Protein AF-A0A7V1ULX9-F1 (afdb_monomer_lite)

pLDDT: mean 83.46, std 19.07, range [33.59, 98.25]

Foldseek 3Di:
DDDDDDDDDDDDPPDPDDDDPPPVPPDPDDPVVVLQVVLQVQLVPWDWFKDKDWDQDPPRQIWIKIKTKDSWAPWDWDKDADPDPQQRIKIKIKTKIAIWIFDTHNDSVVRVPGPDTHRPPPCVRIWMKMWIWRQGPVGTATDFIWIWADDPVPDHIDTDTDDADPRGSSSCVRDPPD

Radius of gyration: 29.94 Å; chains: 1; bounding box: 102×71×67 Å

Structure (mmCIF, N/CA/C/O backbone):
data_AF-A0A7V1ULX9-F1
#
_entry.id   AF-A0A7V1ULX9-F1
#
loop_
_atom_site.group_PDB
_atom_site.id
_atom_site.type_symbol
_atom_site.label_atom_id
_atom_site.label_alt_id
_atom_site.label_comp_id
_atom_site.label_asym_id
_atom_site.label_entity_id
_atom_site.label_seq_id
_atom_site.pdbx_PDB_ins_code
_atom_site.Cartn_x
_atom_site.Cartn_y
_atom_site.Cartn_z
_atom_site.occupancy
_atom_site.B_iso_or_equiv
_atom_site.auth_seq_id
_atom_site.auth_comp_id
_atom_site.auth_asym_id
_atom_site.auth_atom_id
_atom_site.pdbx_PDB_model_num
ATOM 1 N N . MET A 1 1 ? 82.097 -47.540 -31.452 1.00 38.41 1 MET A N 1
ATOM 2 C CA . MET A 1 1 ? 82.336 -47.069 -30.065 1.00 38.41 1 MET A CA 1
ATOM 3 C C . MET A 1 1 ? 81.459 -45.838 -29.847 1.00 38.41 1 MET A C 1
ATOM 5 O O . MET A 1 1 ? 81.531 -44.950 -30.678 1.00 38.41 1 MET A O 1
ATOM 9 N N . ARG A 1 2 ? 80.376 -45.940 -29.050 1.00 37.28 2 ARG A N 1
ATOM 10 C CA . ARG A 1 2 ? 80.201 -45.330 -27.698 1.00 37.28 2 ARG A CA 1
ATOM 11 C C . ARG A 1 2 ? 80.551 -43.825 -27.683 1.00 37.28 2 ARG A C 1
ATOM 13 O O . ARG A 1 2 ? 81.670 -43.506 -28.035 1.00 37.28 2 ARG A O 1
ATOM 20 N N . THR A 1 3 ? 79.717 -42.864 -27.268 1.00 37.75 3 THR A N 1
ATOM 21 C CA . THR A 1 3 ? 78.490 -42.851 -26.438 1.00 37.75 3 THR A CA 1
ATOM 22 C C . THR A 1 3 ? 77.948 -41.407 -26.341 1.00 37.75 3 THR A C 1
ATOM 24 O O . THR A 1 3 ? 78.785 -40.528 -26.208 1.00 37.75 3 THR A O 1
ATOM 27 N N . ARG A 1 4 ? 76.602 -41.247 -26.265 1.00 42.34 4 ARG A N 1
ATOM 28 C CA . ARG A 1 4 ? 75.769 -40.353 -25.385 1.00 42.34 4 ARG A CA 1
ATOM 29 C C . ARG A 1 4 ? 76.044 -38.824 -25.413 1.00 42.34 4 ARG A C 1
ATOM 31 O O . ARG A 1 4 ? 77.175 -38.419 -25.565 1.00 42.34 4 ARG A O 1
ATOM 38 N N . SER A 1 5 ? 75.121 -37.872 -25.243 1.00 41.78 5 SER A N 1
ATOM 39 C CA . SER A 1 5 ? 73.803 -37.737 -24.587 1.00 41.78 5 SER A CA 1
ATOM 40 C C . SER A 1 5 ? 73.147 -36.449 -25.151 1.00 41.78 5 SER A C 1
ATOM 42 O O . SER A 1 5 ? 73.861 -35.496 -25.430 1.00 41.78 5 SER A O 1
ATOM 44 N N . ALA A 1 6 ? 71.864 -36.449 -25.528 1.00 44.12 6 ALA A N 1
ATOM 45 C CA . ALA A 1 6 ? 70.700 -35.961 -24.759 1.00 44.12 6 ALA A CA 1
ATOM 46 C C . ALA A 1 6 ? 70.644 -34.439 -24.483 1.00 44.12 6 ALA A C 1
ATOM 48 O O . ALA A 1 6 ? 71.411 -33.952 -23.663 1.00 44.12 6 ALA A O 1
ATOM 49 N N . ALA A 1 7 ? 69.669 -33.747 -25.096 1.00 43.97 7 ALA A N 1
ATOM 50 C CA . ALA A 1 7 ? 68.866 -32.664 -24.494 1.00 43.97 7 ALA A CA 1
ATOM 51 C C . ALA A 1 7 ? 67.818 -32.142 -25.521 1.00 43.97 7 ALA A C 1
ATOM 53 O O . ALA A 1 7 ? 68.197 -31.586 -26.540 1.00 43.97 7 ALA A O 1
ATOM 54 N N . THR A 1 8 ? 66.543 -32.547 -25.473 1.00 41.31 8 THR A N 1
ATOM 55 C CA . THR A 1 8 ? 65.382 -31.942 -24.768 1.00 41.31 8 THR A CA 1
ATOM 56 C C . THR A 1 8 ? 64.651 -30.766 -25.466 1.00 41.31 8 THR A C 1
ATOM 58 O O . THR A 1 8 ? 65.215 -29.695 -25.622 1.00 41.31 8 THR A O 1
ATOM 61 N N . TRP A 1 9 ? 63.350 -31.001 -25.735 1.00 39.91 9 TRP A N 1
ATOM 62 C CA . TRP A 1 9 ? 62.178 -30.097 -25.866 1.00 39.91 9 TRP A CA 1
ATOM 63 C C . TRP A 1 9 ? 62.134 -28.994 -26.942 1.00 39.91 9 TRP A C 1
ATOM 65 O O . TRP A 1 9 ? 62.823 -27.992 -26.837 1.00 39.91 9 TRP A O 1
ATOM 75 N N . LEU A 1 10 ? 61.164 -29.086 -27.866 1.00 42.56 10 LEU A N 1
ATOM 76 C CA . LEU A 1 10 ? 59.905 -28.315 -27.796 1.00 42.56 10 LEU A CA 1
ATOM 77 C C . LEU A 1 10 ? 58.949 -28.731 -28.932 1.00 42.56 10 LEU A C 1
ATOM 79 O O . LEU A 1 10 ? 59.186 -28.478 -30.109 1.00 42.56 10 LEU A O 1
ATOM 83 N N . ILE A 1 11 ? 57.854 -29.385 -28.547 1.00 50.31 11 ILE A N 1
ATOM 84 C CA . ILE A 1 11 ? 56.713 -29.703 -29.406 1.00 50.31 11 ILE A CA 1
ATOM 85 C C . ILE A 1 11 ? 55.802 -28.470 -29.391 1.00 50.31 11 ILE A C 1
ATOM 87 O O . ILE A 1 11 ? 55.179 -28.178 -28.372 1.00 50.31 11 ILE A O 1
ATOM 91 N N . LEU A 1 12 ? 55.728 -27.737 -30.502 1.00 46.66 12 LEU A N 1
ATOM 92 C CA . LEU A 1 12 ? 54.728 -26.689 -30.717 1.00 46.66 12 LEU A CA 1
ATOM 93 C C . LEU A 1 12 ? 53.477 -27.338 -31.319 1.00 46.66 12 LEU A C 1
ATOM 95 O O . LEU A 1 12 ? 53.390 -27.580 -32.521 1.00 46.66 12 LEU A O 1
ATOM 99 N N . ILE A 1 13 ? 52.522 -27.657 -30.447 1.00 50.25 13 ILE A N 1
ATOM 100 C CA . ILE A 1 13 ? 51.161 -28.041 -30.824 1.00 50.25 13 ILE A CA 1
ATOM 101 C C . ILE A 1 13 ? 50.449 -26.764 -31.284 1.00 50.25 13 ILE A C 1
ATOM 103 O O . ILE A 1 13 ? 50.068 -25.929 -30.466 1.00 50.25 13 ILE A O 1
ATOM 107 N N . LEU A 1 14 ? 50.274 -26.605 -32.596 1.00 44.91 14 LEU A N 1
ATOM 108 C CA . LEU A 1 14 ? 49.328 -25.643 -33.157 1.00 44.91 14 LEU A CA 1
ATOM 109 C C . LEU A 1 14 ? 47.914 -26.168 -32.893 1.00 44.91 14 LEU A C 1
ATOM 111 O O . LEU A 1 14 ? 47.417 -27.051 -33.592 1.00 44.91 14 LEU A O 1
ATOM 115 N N . LEU A 1 15 ? 47.299 -25.638 -31.834 1.00 46.75 15 LEU A N 1
ATOM 116 C CA . LEU A 1 15 ? 45.875 -25.772 -31.552 1.00 46.75 15 LEU A CA 1
ATOM 117 C C . LEU A 1 15 ? 45.093 -25.221 -32.752 1.00 46.75 15 LEU A C 1
ATOM 119 O O . LEU A 1 15 ? 45.117 -24.022 -33.028 1.00 46.75 15 LEU A O 1
ATOM 123 N N . GLY A 1 16 ? 44.406 -26.112 -33.463 1.00 41.06 16 GLY A N 1
ATOM 124 C CA . GLY A 1 16 ? 43.393 -25.737 -34.435 1.00 41.06 16 GLY A CA 1
ATOM 125 C C . GLY A 1 16 ? 42.272 -24.962 -33.747 1.00 41.06 16 GLY A C 1
ATOM 126 O O . GLY A 1 16 ? 41.694 -25.429 -32.766 1.00 41.06 16 GLY A O 1
ATOM 127 N N . CYS A 1 17 ? 41.978 -23.773 -34.272 1.00 45.66 17 CYS A N 1
ATOM 128 C CA . CYS A 1 17 ? 40.803 -22.981 -33.936 1.00 45.66 17 CYS A CA 1
ATOM 129 C C . CYS A 1 17 ? 39.531 -23.775 -34.254 1.00 45.66 17 CYS A C 1
ATOM 131 O O . CYS A 1 17 ? 39.066 -23.796 -35.393 1.00 45.66 17 CYS A O 1
ATOM 133 N N . LEU A 1 18 ? 38.956 -24.409 -33.237 1.00 47.47 18 LEU A N 1
ATOM 134 C CA . LEU A 1 18 ? 37.595 -24.921 -33.271 1.00 47.47 18 LEU A CA 1
ATOM 135 C C . LEU A 1 18 ? 36.667 -23.907 -32.599 1.00 47.47 18 LEU A C 1
ATOM 137 O O . LEU A 1 18 ? 36.730 -23.674 -31.398 1.00 47.47 18 LEU A O 1
ATOM 141 N N . THR A 1 19 ? 35.829 -23.314 -33.449 1.00 51.69 19 THR A N 1
ATOM 142 C CA . THR A 1 19 ? 34.395 -23.066 -33.240 1.00 51.69 19 THR A CA 1
ATOM 143 C C . THR A 1 19 ? 33.958 -22.512 -31.888 1.00 51.69 19 THR A C 1
ATOM 145 O O . THR A 1 19 ? 33.849 -23.224 -30.895 1.00 51.69 19 THR A O 1
ATOM 148 N N . GLY A 1 20 ? 33.529 -21.257 -31.917 1.00 41.53 20 GLY A N 1
ATOM 149 C CA . GLY A 1 20 ? 32.748 -20.668 -30.845 1.00 41.53 20 GLY A CA 1
ATOM 150 C C . GLY A 1 20 ? 32.395 -19.232 -31.168 1.00 41.53 20 GLY A C 1
ATOM 151 O O . GLY A 1 20 ? 32.777 -18.331 -30.431 1.00 41.53 20 GLY A O 1
ATOM 152 N N . SER A 1 21 ? 31.688 -18.998 -32.278 1.00 44.53 21 SER A N 1
ATOM 153 C CA . SER A 1 21 ? 30.871 -17.793 -32.391 1.00 44.53 21 SER A CA 1
ATOM 154 C C . SER A 1 21 ? 29.869 -17.860 -31.246 1.00 44.53 21 SER A C 1
ATOM 156 O O . SER A 1 21 ? 28.829 -18.506 -31.358 1.00 44.53 21 SER A O 1
ATOM 158 N N . ALA A 1 22 ? 30.227 -17.256 -30.114 1.00 44.47 22 ALA A N 1
ATOM 159 C CA . ALA A 1 22 ? 29.297 -16.920 -29.062 1.00 44.47 22 ALA A CA 1
ATOM 160 C C . ALA A 1 22 ? 28.314 -15.925 -29.680 1.00 44.47 22 ALA A C 1
ATOM 162 O O . ALA A 1 22 ? 28.499 -14.711 -29.632 1.00 44.47 22 ALA A O 1
ATOM 163 N N . VAL A 1 23 ? 27.287 -16.462 -30.336 1.00 43.28 23 VAL A N 1
ATOM 164 C CA . VAL A 1 23 ? 26.017 -15.778 -30.495 1.00 43.28 23 VAL A CA 1
ATOM 165 C C . VAL A 1 23 ? 25.555 -15.583 -29.063 1.00 43.28 23 VAL A C 1
ATOM 167 O O . VAL A 1 23 ? 24.997 -16.491 -28.451 1.00 43.28 23 VAL A O 1
ATOM 170 N N . GLY A 1 24 ? 25.901 -14.432 -28.487 1.00 42.31 24 GLY A N 1
ATOM 171 C CA . GLY A 1 24 ? 25.238 -13.941 -27.298 1.00 42.31 24 GLY A CA 1
ATOM 172 C C . GLY A 1 24 ? 23.773 -13.840 -27.676 1.00 42.31 24 GLY A C 1
ATOM 173 O O . GLY A 1 24 ? 23.367 -12.881 -28.327 1.00 42.31 24 GLY A O 1
ATOM 174 N N . GLN A 1 25 ? 23.005 -14.885 -27.367 1.00 41.53 25 GLN A N 1
ATOM 175 C CA . GLN A 1 25 ? 21.562 -14.798 -27.305 1.00 41.53 25 GLN A CA 1
ATOM 176 C C . GLN A 1 25 ? 21.309 -13.693 -26.288 1.00 41.53 25 GLN A C 1
ATOM 178 O O . GLN A 1 25 ? 21.513 -13.905 -25.094 1.00 41.53 25 GLN A O 1
ATOM 183 N N . GLY A 1 26 ? 21.013 -12.486 -26.779 1.00 43.47 26 GLY A N 1
ATOM 184 C CA . GLY A 1 26 ? 20.625 -11.376 -25.927 1.00 43.47 26 GLY A CA 1
ATOM 185 C C . GLY A 1 26 ? 19.513 -11.891 -25.033 1.00 43.47 26 GLY A C 1
ATOM 186 O O . GLY A 1 26 ? 18.507 -12.394 -25.539 1.00 43.47 26 GLY A O 1
ATOM 187 N N . GLU A 1 27 ? 19.753 -11.881 -23.722 1.00 58.19 27 GLU A N 1
ATOM 188 C CA . GLU A 1 27 ? 18.723 -12.256 -22.763 1.00 58.19 27 GLU A CA 1
ATOM 189 C C . GLU A 1 27 ? 17.466 -11.431 -23.077 1.00 58.19 27 GLU A C 1
ATOM 191 O O . GLU A 1 27 ? 17.601 -10.260 -23.449 1.00 58.19 27 GLU A O 1
ATOM 196 N N . PRO A 1 28 ? 16.261 -12.023 -22.995 1.00 60.69 28 PRO A N 1
ATOM 197 C CA . PRO A 1 28 ? 15.036 -11.300 -23.301 1.00 60.69 28 PRO A CA 1
ATOM 198 C C . PRO A 1 28 ? 14.982 -10.018 -22.465 1.00 60.69 28 PRO A C 1
ATOM 200 O O . PRO A 1 28 ? 15.042 -10.061 -21.235 1.00 60.69 28 PRO A O 1
ATOM 203 N N . GLU A 1 29 ? 14.925 -8.879 -23.155 1.00 73.50 29 GLU A N 1
ATOM 204 C CA . GLU A 1 29 ? 14.817 -7.564 -22.535 1.00 73.50 29 GLU A CA 1
ATOM 205 C C . GLU A 1 29 ? 13.534 -7.517 -21.696 1.00 73.50 29 GLU A C 1
ATOM 207 O O . GLU A 1 29 ? 12.472 -7.977 -22.124 1.00 73.50 29 GLU A O 1
ATOM 212 N N . VAL A 1 30 ? 13.632 -7.002 -20.470 1.00 81.12 30 VAL A N 1
ATOM 213 C CA . VAL A 1 30 ? 12.478 -6.897 -19.573 1.00 81.12 30 VAL A CA 1
ATOM 214 C C . VAL A 1 30 ? 11.459 -5.940 -20.192 1.00 81.12 30 VAL A C 1
ATOM 216 O O . VAL A 1 30 ? 11.775 -4.772 -20.410 1.00 81.12 30 VAL A O 1
ATOM 219 N N . ASP A 1 31 ? 10.216 -6.385 -20.414 1.00 90.88 31 ASP A N 1
ATOM 220 C CA . ASP A 1 31 ? 9.118 -5.477 -20.779 1.00 90.88 31 ASP A CA 1
ATOM 221 C C . ASP A 1 31 ? 8.657 -4.694 -19.543 1.00 90.88 31 ASP A C 1
ATOM 223 O O . ASP A 1 31 ? 7.656 -4.986 -18.880 1.00 90.88 31 ASP A O 1
ATOM 227 N N . VAL A 1 32 ? 9.441 -3.670 -19.223 1.00 90.94 32 VAL A N 1
ATOM 228 C CA . VAL A 1 32 ? 9.250 -2.795 -18.069 1.00 90.94 32 VAL A CA 1
ATOM 229 C C . VAL A 1 32 ? 7.907 -2.063 -18.123 1.00 90.94 32 VAL A C 1
ATOM 231 O O . VAL A 1 32 ? 7.307 -1.787 -17.083 1.00 90.94 32 VAL A O 1
ATOM 234 N N . LYS A 1 33 ? 7.401 -1.762 -19.324 1.00 92.00 33 LYS A N 1
ATOM 235 C CA . LYS A 1 33 ? 6.135 -1.044 -19.496 1.00 92.00 33 LYS A CA 1
ATOM 236 C C . LYS A 1 33 ? 4.948 -1.936 -19.156 1.00 92.00 33 LYS A C 1
ATOM 238 O O . LYS A 1 33 ? 4.024 -1.479 -18.482 1.00 92.00 33 LYS A O 1
ATOM 243 N N . SER A 1 34 ? 4.962 -3.184 -19.619 1.00 93.81 34 SER A N 1
ATOM 244 C CA . SER A 1 34 ? 3.949 -4.172 -19.242 1.00 93.81 34 SER A CA 1
ATOM 245 C C . SER A 1 34 ? 3.998 -4.457 -17.740 1.00 93.81 34 SER A C 1
ATOM 247 O O . SER A 1 34 ? 2.967 -4.404 -17.070 1.00 93.81 34 SER A O 1
ATOM 249 N N . LEU A 1 35 ? 5.202 -4.619 -17.183 1.00 93.62 35 LEU A N 1
ATOM 250 C CA . LEU A 1 35 ? 5.401 -4.821 -15.748 1.00 93.62 35 LEU A CA 1
ATOM 251 C C . LEU A 1 35 ? 4.855 -3.660 -14.902 1.00 93.62 35 LEU A C 1
ATOM 253 O O . LEU A 1 35 ? 4.184 -3.892 -13.900 1.00 93.62 35 LEU A O 1
ATOM 257 N N . ALA A 1 36 ? 5.103 -2.410 -15.303 1.00 95.56 36 ALA A N 1
ATOM 258 C CA . ALA A 1 36 ? 4.574 -1.235 -14.612 1.00 95.56 36 ALA A CA 1
ATOM 259 C C . ALA A 1 36 ? 3.038 -1.229 -14.573 1.00 95.56 36 ALA A C 1
ATOM 261 O O . ALA A 1 36 ? 2.456 -0.983 -13.516 1.00 95.56 36 ALA A O 1
ATOM 262 N N . LYS A 1 37 ? 2.392 -1.569 -15.697 1.00 96.75 37 LYS A N 1
ATOM 263 C CA . LYS A 1 37 ? 0.929 -1.680 -15.786 1.00 96.75 37 LYS A CA 1
ATOM 264 C C . LYS A 1 37 ? 0.370 -2.817 -14.932 1.00 96.75 37 LYS A C 1
ATOM 266 O O . LYS A 1 37 ? -0.660 -2.629 -14.291 1.00 96.75 37 LYS A O 1
ATOM 271 N N . ASP A 1 38 ? 1.033 -3.976 -14.907 1.00 95.75 38 ASP A N 1
ATOM 272 C CA . ASP A 1 38 ? 0.641 -5.092 -14.035 1.00 95.75 38 ASP A CA 1
ATOM 273 C C . ASP A 1 38 ? 0.692 -4.677 -12.560 1.00 95.75 38 ASP A C 1
ATOM 275 O O . ASP A 1 38 ? -0.278 -4.850 -11.820 1.00 95.75 38 ASP A O 1
ATOM 279 N N . VAL A 1 39 ? 1.795 -4.053 -12.137 1.00 96.56 39 VAL A N 1
ATOM 280 C CA . VAL A 1 39 ? 1.950 -3.584 -10.757 1.00 96.56 39 VAL A CA 1
ATOM 281 C C . VAL A 1 39 ? 0.880 -2.547 -10.409 1.00 96.56 39 VAL A C 1
ATOM 283 O O . VAL A 1 39 ? 0.226 -2.682 -9.376 1.00 96.56 39 VAL A O 1
ATOM 286 N N . GLU A 1 40 ? 0.641 -1.556 -11.269 1.00 97.69 40 GLU A N 1
ATOM 287 C CA . GLU A 1 40 ? -0.420 -0.557 -11.078 1.00 97.69 40 GLU A CA 1
ATOM 288 C C . GLU A 1 40 ? -1.803 -1.204 -10.900 1.00 97.69 40 GLU A C 1
ATOM 290 O O . GLU A 1 40 ? -2.541 -0.873 -9.961 1.00 97.69 40 GLU A O 1
ATOM 295 N N . ALA A 1 41 ? -2.137 -2.170 -11.762 1.00 97.81 41 ALA A N 1
ATOM 296 C CA . ALA A 1 41 ? -3.399 -2.896 -11.704 1.00 97.81 41 ALA A CA 1
ATOM 297 C C . ALA A 1 41 ? -3.536 -3.682 -10.393 1.00 97.81 41 ALA A C 1
ATOM 299 O O . ALA A 1 41 ? -4.579 -3.620 -9.738 1.00 97.81 41 ALA A O 1
ATOM 300 N N . ARG A 1 42 ? -2.469 -4.357 -9.949 1.00 97.06 42 ARG A N 1
ATOM 301 C CA . ARG A 1 42 ? -2.453 -5.103 -8.683 1.00 97.06 42 ARG A CA 1
ATOM 302 C C . ARG A 1 42 ? -2.674 -4.193 -7.478 1.00 97.06 42 ARG A C 1
ATOM 304 O O . ARG A 1 42 ? -3.476 -4.538 -6.613 1.00 97.06 42 ARG A O 1
ATOM 311 N N . PHE A 1 43 ? -2.036 -3.023 -7.433 1.00 97.75 43 PHE A N 1
ATOM 312 C CA . PHE A 1 43 ? -2.267 -2.045 -6.363 1.00 97.75 43 PHE A CA 1
ATOM 313 C C . PHE A 1 43 ? -3.710 -1.536 -6.357 1.00 97.75 43 PHE A C 1
ATOM 315 O O . PHE A 1 43 ? -4.340 -1.505 -5.301 1.00 97.75 43 PHE A O 1
ATOM 322 N N . THR A 1 44 ? -4.242 -1.192 -7.531 1.00 97.38 44 THR A N 1
ATOM 323 C CA . THR A 1 44 ? -5.627 -0.719 -7.694 1.00 97.38 44 THR A CA 1
ATOM 324 C C . THR A 1 44 ? -6.653 -1.790 -7.316 1.00 97.38 44 THR A C 1
ATOM 326 O O . THR A 1 44 ? -7.728 -1.473 -6.815 1.00 97.38 44 THR A O 1
ATOM 329 N N . SER A 1 45 ? -6.316 -3.068 -7.509 1.00 97.25 45 SER A N 1
ATOM 330 C CA . SER A 1 45 ? -7.179 -4.200 -7.151 1.00 97.25 45 SER A CA 1
ATOM 331 C C . SER A 1 45 ? -7.189 -4.543 -5.656 1.00 97.25 45 SER A C 1
ATOM 333 O O . SER A 1 45 ? -8.037 -5.318 -5.211 1.00 97.25 45 SER A O 1
ATOM 335 N N . CYS A 1 46 ? -6.251 -4.005 -4.867 1.00 97.50 46 CYS A N 1
ATOM 336 C CA . CYS A 1 46 ? -6.153 -4.352 -3.455 1.00 97.50 46 CYS A CA 1
ATOM 337 C C . CYS A 1 46 ? -7.366 -3.864 -2.662 1.00 97.50 46 CYS A C 1
ATOM 339 O O . CYS A 1 46 ? -7.775 -2.707 -2.746 1.00 97.50 46 CYS A O 1
ATOM 341 N N . SER A 1 47 ? -7.889 -4.738 -1.804 1.00 96.06 47 SER A N 1
ATOM 342 C CA . SER A 1 47 ? -8.960 -4.387 -0.880 1.00 96.06 47 SER A CA 1
ATOM 343 C C . SER A 1 47 ? -8.465 -3.485 0.252 1.00 96.06 47 SER A C 1
ATOM 345 O O . SER A 1 47 ? -7.275 -3.427 0.580 1.00 96.06 47 SER A O 1
ATOM 347 N N . ARG A 1 48 ? -9.415 -2.815 0.910 1.00 95.31 48 ARG A N 1
ATOM 348 C CA . ARG A 1 48 ? -9.179 -2.163 2.200 1.00 95.31 48 ARG A CA 1
ATOM 349 C C . ARG A 1 48 ? -8.654 -3.190 3.207 1.00 95.31 48 ARG A C 1
ATOM 351 O O . ARG A 1 48 ? -9.201 -4.285 3.320 1.00 95.31 48 ARG A O 1
ATOM 358 N N . ARG A 1 49 ? -7.621 -2.818 3.960 1.00 95.44 49 ARG A N 1
ATOM 359 C CA . ARG A 1 49 ? -7.140 -3.579 5.118 1.00 95.44 49 ARG A CA 1
ATOM 360 C C . ARG A 1 49 ? -7.974 -3.210 6.332 1.00 95.44 49 ARG A C 1
ATOM 362 O O . ARG A 1 49 ? -8.099 -2.026 6.631 1.00 95.44 49 ARG A O 1
ATOM 369 N N . GLU A 1 50 ? -8.471 -4.197 7.064 1.00 95.88 50 GLU A N 1
ATOM 370 C CA . GLU A 1 50 ? -9.240 -3.980 8.289 1.00 95.88 50 GLU A CA 1
ATOM 371 C C . GLU A 1 50 ? -8.606 -4.717 9.463 1.00 95.88 50 GLU A C 1
ATOM 373 O O . GLU A 1 50 ? -8.316 -5.905 9.371 1.00 95.88 50 GLU A O 1
ATOM 378 N N . VAL A 1 51 ? -8.405 -4.017 10.578 1.00 95.19 51 VAL A N 1
ATOM 379 C CA . VAL A 1 51 ? -7.861 -4.596 11.811 1.00 95.19 51 VAL A CA 1
ATOM 380 C C . VAL A 1 51 ? -8.618 -4.114 13.029 1.00 95.19 51 VAL A C 1
ATOM 382 O O . VAL A 1 51 ? -9.065 -2.974 13.080 1.00 95.19 51 VAL A O 1
ATOM 385 N N . VAL A 1 52 ? -8.715 -4.961 14.047 1.00 96.12 52 VAL A N 1
ATOM 386 C CA . VAL A 1 52 ? -9.269 -4.582 15.347 1.00 96.12 52 VAL A CA 1
ATOM 387 C C . VAL A 1 52 ? -8.131 -4.400 16.336 1.00 96.12 52 VAL A C 1
ATOM 389 O O . VAL A 1 52 ? -7.320 -5.303 16.539 1.00 96.12 52 VAL A O 1
ATOM 392 N N . ALA A 1 53 ? -8.072 -3.221 16.950 1.00 92.69 53 ALA A N 1
ATOM 393 C CA . ALA A 1 53 ? -7.062 -2.887 17.942 1.00 92.69 53 ALA A CA 1
ATOM 394 C C . ALA A 1 53 ? -7.707 -2.479 19.265 1.00 92.69 53 ALA A C 1
ATOM 396 O O . ALA A 1 53 ? -8.843 -2.002 19.312 1.00 92.69 53 ALA A O 1
ATOM 397 N N . ARG A 1 54 ? -6.946 -2.664 20.344 1.00 93.62 54 ARG A N 1
ATOM 398 C CA . ARG A 1 54 ? -7.311 -2.222 21.687 1.00 93.62 54 ARG A CA 1
ATOM 399 C C . ARG A 1 54 ? -6.599 -0.913 22.000 1.00 93.62 54 ARG A C 1
ATOM 401 O O . ARG A 1 54 ? -5.383 -0.835 21.844 1.00 93.62 54 ARG A O 1
ATOM 408 N N . PHE A 1 55 ? -7.341 0.067 22.494 1.00 88.50 55 PHE A N 1
ATOM 409 C CA . PHE A 1 55 ? -6.820 1.376 22.870 1.00 88.50 55 PHE A CA 1
ATOM 410 C C . PHE A 1 55 ? -7.069 1.663 24.345 1.00 88.50 55 PHE A C 1
ATOM 412 O O . PHE A 1 55 ? -8.137 1.358 24.883 1.00 88.50 55 PHE A O 1
ATOM 419 N N . ASP A 1 56 ? -6.092 2.301 24.983 1.00 87.50 56 ASP A N 1
ATOM 420 C CA . ASP A 1 56 ? -6.234 2.833 26.332 1.00 87.50 56 ASP A CA 1
ATOM 421 C C . ASP A 1 56 ? -6.742 4.281 26.246 1.00 87.50 56 ASP A C 1
ATOM 423 O O . ASP A 1 56 ? -6.054 5.174 25.744 1.00 87.50 56 ASP A O 1
ATOM 427 N N . ARG A 1 57 ? -7.968 4.533 26.718 1.00 81.62 57 ARG A N 1
ATOM 428 C CA . ARG A 1 57 ? -8.528 5.889 26.812 1.00 81.62 57 ARG A CA 1
ATOM 429 C C . ARG A 1 57 ? -8.241 6.513 28.179 1.00 81.62 57 ARG A C 1
ATOM 431 O O . ARG A 1 57 ? -7.894 5.841 29.157 1.00 81.62 57 ARG A O 1
ATOM 438 N N . LYS A 1 58 ? -8.422 7.839 28.255 1.00 75.31 58 LYS A N 1
ATOM 439 C CA . LYS A 1 58 ? -8.401 8.583 29.525 1.00 75.31 58 LYS A CA 1
ATOM 440 C C . LYS A 1 58 ? -9.353 7.893 30.520 1.00 75.31 58 LYS A C 1
ATOM 442 O O . LYS A 1 58 ? -10.408 7.414 30.122 1.00 75.31 58 LYS A O 1
ATOM 447 N N . GLN A 1 59 ? -8.961 7.832 31.796 1.00 76.25 59 GLN A N 1
ATOM 448 C CA . GLN A 1 59 ? -9.646 7.081 32.871 1.00 76.25 59 GLN A CA 1
ATOM 449 C C . GLN A 1 59 ? -9.513 5.540 32.823 1.00 76.25 59 GLN A C 1
ATOM 451 O O . GLN A 1 59 ? -10.334 4.841 33.409 1.00 76.25 59 GLN A O 1
ATOM 456 N N . ARG A 1 60 ? -8.469 4.988 32.179 1.00 67.00 60 ARG A N 1
ATOM 457 C CA . ARG A 1 60 ? -8.154 3.536 32.159 1.00 67.00 60 ARG A CA 1
ATOM 458 C C . ARG A 1 60 ? -9.246 2.639 31.551 1.00 67.00 60 ARG A C 1
ATOM 460 O O . ARG A 1 60 ? -9.229 1.427 31.762 1.00 67.00 60 ARG A O 1
ATOM 467 N N . LYS A 1 61 ? -10.178 3.197 30.776 1.00 79.81 61 LYS A N 1
ATOM 468 C CA . LYS A 1 61 ? -11.121 2.389 29.998 1.00 79.81 61 LYS A CA 1
ATOM 469 C C . LYS A 1 61 ? -10.402 1.845 28.767 1.00 79.81 61 LYS A C 1
ATOM 471 O O . LYS A 1 61 ? -9.932 2.613 27.929 1.00 79.81 61 LYS A O 1
ATOM 476 N N . LYS A 1 62 ? -10.307 0.518 28.690 1.00 87.00 62 LYS A N 1
ATOM 477 C CA . LYS A 1 62 ? -9.858 -0.194 27.493 1.00 87.00 62 LYS A CA 1
ATOM 478 C C . LYS A 1 62 ? -11.032 -0.281 26.537 1.00 87.00 62 LYS A C 1
ATOM 480 O O . LYS A 1 62 ? -12.084 -0.784 26.921 1.00 87.00 62 LYS A O 1
ATOM 485 N N . ILE A 1 63 ? -10.834 0.198 25.322 1.00 92.50 63 ILE A N 1
ATOM 486 C CA . ILE A 1 63 ? -11.820 0.095 24.250 1.00 92.50 63 ILE A CA 1
ATOM 487 C C . ILE A 1 63 ? -11.242 -0.735 23.113 1.00 92.50 63 ILE A C 1
ATOM 489 O O . ILE A 1 63 ? -10.027 -0.763 22.901 1.00 92.50 63 ILE A O 1
ATOM 493 N N . TRP A 1 64 ? -12.120 -1.387 22.373 1.00 95.50 64 TRP A N 1
ATOM 494 C CA . TRP A 1 64 ? -11.798 -2.034 21.113 1.00 95.50 64 TRP A CA 1
ATOM 495 C C . TRP A 1 64 ? -12.363 -1.204 19.973 1.00 95.50 64 TRP A C 1
ATOM 497 O O . TRP A 1 64 ? -13.456 -0.658 20.085 1.00 95.50 64 TRP A O 1
ATOM 507 N N . GLN A 1 65 ? -11.619 -1.083 18.882 1.00 94.81 65 GLN A N 1
ATOM 508 C CA . GLN A 1 65 ? -12.081 -0.354 17.708 1.00 94.81 65 GLN A CA 1
ATOM 509 C C . GLN A 1 65 ? -11.527 -1.002 16.445 1.00 94.81 65 GLN A C 1
ATOM 511 O O . GLN A 1 65 ? -10.346 -1.362 16.372 1.00 94.81 65 GLN A O 1
ATOM 516 N N . LYS A 1 66 ? -12.394 -1.126 15.440 1.00 96.50 66 LYS A N 1
ATOM 517 C CA . LYS A 1 66 ? -12.014 -1.557 14.099 1.00 96.50 66 LYS A CA 1
ATOM 518 C C . LYS A 1 66 ? -11.474 -0.380 13.299 1.00 96.50 66 LYS A C 1
ATOM 520 O O . LYS A 1 66 ? -12.042 0.706 13.313 1.00 96.50 66 LYS A O 1
ATOM 525 N N . GLN A 1 67 ? -10.368 -0.598 12.611 1.00 94.38 67 GLN A N 1
ATOM 526 C CA . GLN A 1 67 ? -9.675 0.382 11.791 1.00 94.38 67 GLN A CA 1
ATOM 527 C C . GLN A 1 67 ? -9.585 -0.140 10.368 1.00 94.38 67 GLN A C 1
ATOM 529 O O . GLN A 1 67 ? -9.168 -1.277 10.154 1.00 94.38 67 GLN A O 1
ATOM 534 N N . GLY A 1 68 ? -9.944 0.700 9.408 1.00 94.38 68 GLY A N 1
ATOM 535 C CA . GLY A 1 68 ? -9.794 0.444 7.986 1.00 94.38 68 GLY A CA 1
ATOM 536 C C . GLY A 1 68 ? -8.707 1.335 7.399 1.00 94.38 68 GLY A C 1
ATOM 537 O O . GLY A 1 68 ? -8.721 2.542 7.628 1.00 94.38 68 GLY A O 1
ATOM 538 N N . MET A 1 69 ? -7.799 0.761 6.615 1.00 93.94 69 MET A N 1
ATOM 539 C CA . MET A 1 69 ? -6.810 1.490 5.822 1.00 93.94 69 MET A CA 1
ATOM 540 C C . MET A 1 69 ? -6.952 1.130 4.347 1.00 93.94 69 MET A C 1
ATOM 542 O O . MET A 1 69 ? -6.893 -0.045 3.979 1.00 93.94 69 MET A O 1
ATOM 546 N N . GLY A 1 70 ? -7.108 2.144 3.502 1.00 93.12 70 GLY A N 1
ATOM 547 C CA . GLY A 1 70 ? -7.267 1.964 2.061 1.00 93.12 70 GLY A CA 1
ATOM 548 C C . GLY A 1 70 ? -8.725 1.754 1.611 1.00 93.12 70 GLY A C 1
ATOM 549 O O . GLY A 1 70 ? -9.643 2.102 2.360 1.00 93.12 70 GLY A O 1
ATOM 550 N N . PRO A 1 71 ? -8.961 1.201 0.405 1.00 95.50 71 PRO A N 1
ATOM 551 C CA . PRO A 1 71 ? -7.970 0.636 -0.527 1.00 95.50 71 PRO A CA 1
ATOM 552 C C . PRO A 1 71 ? -6.949 1.678 -1.027 1.00 95.50 71 PRO A C 1
ATOM 554 O O . PRO A 1 71 ? -7.188 2.877 -0.857 1.00 95.50 71 PRO A O 1
ATOM 557 N N . PRO A 1 72 ? -5.802 1.262 -1.602 1.00 97.25 72 PRO A N 1
ATOM 558 C CA . PRO A 1 72 ? -4.887 2.186 -2.269 1.00 97.25 72 PRO A CA 1
ATOM 559 C C . PRO A 1 72 ? -5.623 3.048 -3.300 1.00 97.25 72 PRO A C 1
ATOM 561 O O . PRO A 1 72 ? -6.322 2.534 -4.166 1.00 97.25 72 PRO A O 1
ATOM 564 N N . ALA A 1 73 ? -5.460 4.364 -3.201 1.00 96.19 73 ALA A N 1
ATOM 565 C CA . ALA A 1 73 ? -6.046 5.334 -4.122 1.00 96.19 73 ALA A CA 1
ATOM 566 C C . ALA A 1 73 ? -4.961 6.227 -4.726 1.00 96.19 73 ALA A C 1
ATOM 568 O O . ALA A 1 73 ? -3.894 6.391 -4.127 1.00 96.19 73 ALA A O 1
ATOM 569 N N . ASN A 1 74 ? -5.248 6.851 -5.872 1.00 96.56 74 ASN A N 1
ATOM 570 C CA . ASN A 1 74 ? -4.297 7.701 -6.600 1.00 96.56 74 ASN A CA 1
ATOM 571 C C . ASN A 1 74 ? -2.962 6.979 -6.848 1.00 96.56 74 ASN A C 1
ATOM 573 O O . ASN A 1 74 ? -1.897 7.511 -6.538 1.00 96.56 74 ASN A O 1
ATOM 577 N N . VAL A 1 75 ? -3.045 5.727 -7.307 1.00 98.00 75 VAL A N 1
ATOM 578 C CA . VAL A 1 75 ? -1.873 4.903 -7.602 1.00 98.00 75 VAL A CA 1
ATOM 579 C C . VAL A 1 75 ? -1.156 5.505 -8.808 1.00 98.00 75 VAL A C 1
ATOM 581 O O . VAL A 1 75 ? -1.776 5.755 -9.835 1.00 98.00 75 VAL A O 1
ATOM 584 N N . LEU A 1 76 ? 0.139 5.759 -8.662 1.00 97.56 76 LEU A N 1
ATOM 585 C CA . LEU A 1 76 ? 1.020 6.250 -9.713 1.00 97.56 76 LEU A CA 1
ATOM 586 C C . LEU A 1 76 ? 2.235 5.335 -9.782 1.00 97.56 76 LEU A C 1
ATOM 588 O O . LEU A 1 76 ? 2.863 5.068 -8.755 1.00 97.56 76 LEU A O 1
ATOM 592 N N . VAL A 1 77 ? 2.575 4.878 -10.985 1.00 97.75 77 VAL A N 1
ATOM 593 C CA . VAL A 1 77 ? 3.754 4.044 -11.226 1.00 97.75 77 VAL A CA 1
ATOM 594 C C . VAL A 1 77 ? 4.730 4.785 -12.127 1.00 97.75 77 VAL A C 1
ATOM 596 O O . VAL A 1 77 ? 4.380 5.219 -13.221 1.00 97.75 77 VAL A O 1
ATOM 599 N N . ASP A 1 78 ? 5.962 4.921 -11.652 1.00 97.56 78 ASP A N 1
ATOM 600 C CA . ASP A 1 78 ? 7.077 5.536 -12.364 1.00 97.56 78 ASP A CA 1
ATOM 601 C C . ASP A 1 78 ? 8.211 4.520 -12.510 1.00 97.56 78 ASP A C 1
ATOM 603 O O . ASP A 1 78 ? 8.462 3.723 -11.601 1.00 97.56 78 ASP A O 1
ATOM 607 N N . VAL A 1 79 ? 8.910 4.547 -13.644 1.00 96.50 79 VAL A N 1
ATOM 608 C CA . VAL A 1 79 ? 10.054 3.667 -13.885 1.00 96.50 79 VAL A CA 1
ATOM 609 C C . VAL A 1 79 ? 11.268 4.483 -14.276 1.00 96.50 79 VAL A C 1
ATOM 611 O O . VAL A 1 79 ? 11.223 5.303 -15.190 1.00 96.50 79 VAL A O 1
ATOM 614 N N . ARG A 1 80 ? 12.379 4.227 -13.587 1.00 96.19 80 ARG A N 1
ATOM 615 C CA . ARG A 1 80 ? 13.648 4.917 -13.797 1.00 96.19 80 ARG A CA 1
ATOM 616 C C . ARG A 1 80 ? 14.768 3.922 -14.068 1.00 96.19 80 ARG A C 1
ATOM 618 O O . ARG A 1 80 ? 14.758 2.847 -13.467 1.00 96.19 80 ARG A O 1
ATOM 625 N N . PRO A 1 81 ? 15.754 4.275 -14.906 1.00 95.25 81 PRO A N 1
ATOM 626 C CA . PRO A 1 81 ? 17.010 3.542 -14.970 1.00 95.25 81 PRO A CA 1
ATOM 627 C C . PRO A 1 81 ? 17.685 3.475 -13.596 1.00 95.25 81 PRO A C 1
ATOM 629 O O . PRO A 1 81 ? 17.517 4.364 -12.757 1.00 95.25 81 PRO A O 1
ATOM 632 N N . ASN A 1 82 ? 18.454 2.419 -13.376 1.00 95.12 82 ASN A N 1
ATOM 633 C CA . ASN A 1 82 ? 19.241 2.188 -12.176 1.00 95.12 82 ASN A CA 1
ATOM 634 C C . ASN A 1 82 ? 20.643 1.735 -12.583 1.00 95.12 82 ASN A C 1
ATOM 636 O O . ASN A 1 82 ? 20.788 0.923 -13.492 1.00 95.12 82 ASN A O 1
ATOM 640 N N . ASP A 1 83 ? 21.666 2.167 -11.855 1.00 94.06 83 ASP A N 1
ATOM 641 C CA . ASP A 1 83 ? 23.068 1.880 -12.203 1.00 94.06 83 ASP A CA 1
ATOM 642 C C . ASP A 1 83 ? 23.482 0.412 -11.953 1.00 94.06 83 ASP A C 1
ATOM 644 O O . ASP A 1 83 ? 24.648 0.041 -12.087 1.00 94.06 83 ASP A O 1
ATOM 648 N N . SER A 1 84 ? 22.545 -0.453 -11.552 1.00 91.94 84 SER A N 1
ATOM 649 C CA . SER A 1 84 ? 22.808 -1.863 -11.274 1.00 91.94 84 SER A CA 1
ATOM 650 C C . SER A 1 84 ? 22.613 -2.722 -12.517 1.00 91.94 84 SER A C 1
ATOM 652 O O . SER A 1 84 ? 21.525 -2.765 -13.076 1.00 91.94 84 SER A O 1
ATOM 654 N N . VAL A 1 85 ? 23.623 -3.523 -12.861 1.00 90.06 85 VAL A N 1
ATOM 655 C CA . VAL A 1 85 ? 23.513 -4.538 -13.926 1.00 90.06 85 VAL A CA 1
ATOM 656 C C . VAL A 1 85 ? 22.470 -5.612 -13.587 1.00 90.06 85 VAL A C 1
ATOM 658 O O . VAL A 1 85 ? 21.759 -6.084 -14.466 1.00 90.06 85 VAL A O 1
ATOM 661 N N . LEU A 1 86 ? 22.355 -5.993 -12.309 1.00 91.00 86 LEU A N 1
ATOM 662 C CA . LEU A 1 86 ? 21.399 -7.017 -11.860 1.00 91.00 86 LEU A CA 1
ATOM 663 C C . LEU A 1 86 ? 19.962 -6.495 -11.801 1.00 91.00 86 LEU A C 1
ATOM 665 O O . LEU A 1 86 ? 19.017 -7.266 -11.953 1.00 91.00 86 LEU A O 1
ATOM 669 N N . TYR A 1 87 ? 19.809 -5.196 -11.548 1.00 94.19 87 TYR A N 1
ATOM 670 C CA . TYR A 1 87 ? 18.516 -4.542 -11.429 1.00 94.19 87 TYR A CA 1
ATOM 671 C C . TYR A 1 87 ? 18.518 -3.241 -12.234 1.00 94.19 87 TYR A C 1
ATOM 673 O O . TYR A 1 87 ? 18.633 -2.175 -11.625 1.00 94.19 87 TYR A O 1
ATOM 681 N N . PRO A 1 88 ? 18.436 -3.301 -13.574 1.00 94.62 88 PRO A N 1
ATOM 682 C CA . PRO A 1 88 ? 18.639 -2.140 -14.447 1.00 94.62 88 PRO A CA 1
A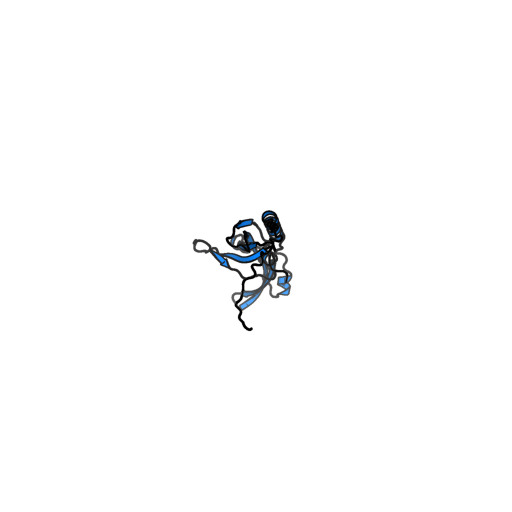TOM 683 C C . PRO A 1 88 ? 17.568 -1.054 -14.312 1.00 94.62 88 PRO A C 1
ATOM 685 O O . PRO A 1 88 ? 17.772 0.064 -14.783 1.00 94.62 88 PRO A O 1
ATOM 688 N N . TYR A 1 89 ? 16.448 -1.343 -13.641 1.00 96.25 89 TYR A N 1
ATOM 689 C CA . TYR A 1 89 ? 15.386 -0.368 -13.406 1.00 96.25 89 TYR A CA 1
ATOM 690 C C . TYR A 1 89 ? 14.922 -0.339 -11.947 1.00 96.25 89 TYR A C 1
ATOM 692 O O . TYR A 1 89 ? 14.942 -1.346 -11.230 1.00 96.25 89 TYR A O 1
ATOM 700 N N . LEU A 1 90 ? 14.457 0.836 -11.527 1.00 97.31 90 LEU A N 1
ATOM 701 C CA . LEU A 1 90 ? 13.632 1.037 -10.343 1.00 97.31 90 LEU A CA 1
ATOM 702 C C . LEU A 1 90 ? 12.190 1.261 -10.781 1.00 97.31 90 LEU A C 1
ATOM 704 O O . LEU A 1 90 ? 11.928 2.157 -11.579 1.00 97.31 90 LEU A O 1
ATOM 708 N N . LEU A 1 91 ? 11.263 0.505 -10.206 1.00 97.88 91 LEU A N 1
ATOM 709 C CA . LEU A 1 91 ? 9.830 0.750 -10.329 1.00 97.88 91 LEU A CA 1
ATOM 710 C C . LEU A 1 91 ? 9.347 1.362 -9.013 1.00 97.88 91 LEU A C 1
ATOM 712 O O . LEU A 1 91 ? 9.475 0.757 -7.949 1.00 97.88 91 LEU A O 1
ATOM 716 N N . ILE A 1 92 ? 8.830 2.583 -9.073 1.00 98.19 92 ILE A N 1
ATOM 717 C CA . ILE A 1 92 ? 8.375 3.361 -7.922 1.00 98.19 92 ILE A CA 1
ATOM 718 C C . ILE A 1 92 ? 6.855 3.449 -7.991 1.00 98.19 92 ILE A C 1
ATOM 720 O O . ILE A 1 92 ? 6.308 3.961 -8.961 1.00 98.19 92 ILE A O 1
ATOM 724 N N . VAL A 1 93 ? 6.177 2.967 -6.952 1.00 98.25 93 VAL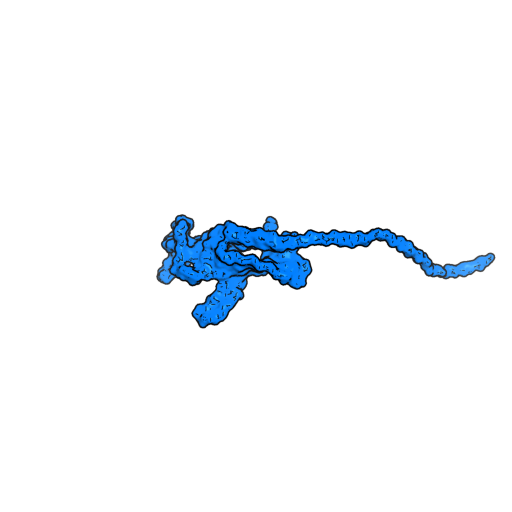 A N 1
ATOM 725 C CA . VAL A 1 93 ? 4.722 3.065 -6.809 1.00 98.25 93 VAL A CA 1
ATOM 726 C C . VAL A 1 93 ? 4.408 4.050 -5.698 1.00 98.25 93 VAL A C 1
ATOM 728 O O . VAL A 1 93 ? 4.751 3.797 -4.543 1.00 98.25 93 VAL A O 1
ATOM 731 N N . GLU A 1 94 ? 3.734 5.146 -6.021 1.00 98.25 94 GLU A N 1
ATOM 732 C CA . GLU A 1 94 ? 3.166 6.067 -5.038 1.00 98.25 94 GLU A CA 1
ATOM 733 C C . GLU A 1 94 ? 1.652 5.893 -4.960 1.00 98.25 94 GLU A C 1
ATOM 735 O O . GLU A 1 94 ? 0.989 5.663 -5.965 1.00 98.25 94 GLU A O 1
ATOM 740 N N . PHE A 1 95 ? 1.095 5.970 -3.755 1.00 97.75 95 PHE A N 1
ATOM 741 C CA . PHE A 1 95 ? -0.341 5.820 -3.530 1.00 97.75 95 PHE A CA 1
ATOM 742 C C . PHE A 1 95 ? -0.764 6.500 -2.228 1.00 97.75 95 PHE A C 1
ATOM 744 O O . PHE A 1 95 ? 0.056 6.894 -1.396 1.00 97.75 95 PHE A O 1
ATOM 751 N N . THR A 1 96 ? -2.068 6.641 -2.034 1.00 96.25 96 THR A N 1
ATOM 752 C CA . THR A 1 96 ? -2.673 7.197 -0.821 1.00 96.25 96 THR A CA 1
ATOM 753 C C . THR A 1 96 ? -3.489 6.141 -0.094 1.00 96.25 96 THR A C 1
ATOM 755 O O . THR A 1 96 ? -4.164 5.334 -0.730 1.00 96.25 96 THR A O 1
ATOM 758 N N . LEU A 1 97 ? -3.433 6.147 1.240 1.00 95.19 97 LEU A N 1
ATOM 759 C CA . LEU A 1 97 ? -4.347 5.375 2.080 1.00 95.19 97 LEU A CA 1
ATOM 760 C C . LEU A 1 97 ? -5.121 6.323 2.981 1.00 95.19 97 LEU A C 1
ATOM 762 O O . LEU A 1 97 ? -4.545 7.184 3.650 1.00 95.19 97 LEU A O 1
ATOM 766 N N . VAL A 1 98 ? -6.428 6.109 3.015 1.00 92.88 98 VAL A N 1
ATOM 767 C CA . VAL A 1 98 ? -7.348 6.767 3.935 1.00 92.88 98 VAL A CA 1
ATOM 768 C C . VAL A 1 98 ? -7.506 5.893 5.171 1.00 92.88 98 VAL A C 1
ATOM 770 O O . VAL A 1 98 ? -7.743 4.689 5.047 1.00 92.88 98 VAL A O 1
ATOM 773 N N . HIS A 1 99 ? -7.418 6.500 6.353 1.00 92.25 99 HIS A N 1
ATOM 774 C CA . HIS A 1 99 ? -7.706 5.835 7.620 1.00 92.25 99 HIS A CA 1
ATOM 775 C C . HIS A 1 99 ? -9.160 6.078 8.033 1.00 92.25 99 HIS A C 1
ATOM 777 O O . HIS A 1 99 ? -9.649 7.208 8.077 1.00 92.25 99 HIS A O 1
ATOM 783 N N . THR A 1 100 ? -9.855 4.992 8.348 1.00 93.25 100 THR A N 1
ATOM 784 C CA . THR A 1 100 ? -11.259 4.968 8.766 1.00 93.25 100 THR A CA 1
ATOM 785 C C . THR A 1 100 ? -11.402 4.171 10.051 1.00 93.25 100 THR A C 1
ATOM 787 O O . THR A 1 100 ? -10.620 3.261 10.318 1.00 93.25 100 THR A O 1
ATOM 790 N N . PHE A 1 101 ? -12.399 4.512 10.856 1.00 93.06 101 PHE A N 1
ATOM 791 C CA . PHE A 1 101 ? -12.569 3.976 12.197 1.00 93.06 101 PHE A CA 1
ATOM 792 C C . PHE A 1 101 ? -14.027 3.581 12.422 1.00 93.06 101 PHE A C 1
ATOM 794 O O . PHE A 1 101 ? -14.944 4.304 12.029 1.00 93.06 101 PHE A O 1
ATOM 801 N N . GLY A 1 102 ? -14.222 2.420 13.038 1.00 93.38 102 GLY A N 1
ATOM 802 C CA . GLY A 1 102 ? -15.506 1.951 13.542 1.00 93.38 102 GLY A CA 1
ATOM 803 C C . GLY A 1 102 ? -15.847 2.596 14.882 1.00 93.38 102 GLY A C 1
ATOM 804 O O . GLY A 1 102 ? -15.122 3.463 15.388 1.00 93.38 102 GLY A O 1
ATOM 805 N N . ALA A 1 103 ? -16.950 2.156 15.476 1.00 93.31 103 ALA A N 1
ATOM 806 C CA . ALA A 1 103 ? -17.344 2.629 16.791 1.00 93.31 103 ALA A CA 1
ATOM 807 C C . ALA A 1 103 ? -16.379 2.101 17.865 1.00 93.31 103 ALA A C 1
ATOM 809 O O . ALA A 1 103 ? -15.696 1.090 17.695 1.00 93.31 103 ALA A O 1
ATOM 810 N N . GLU A 1 104 ? -16.317 2.797 18.996 1.00 93.44 104 GLU A N 1
ATOM 811 C CA . GLU A 1 104 ? -15.652 2.254 20.177 1.00 93.44 104 GLU A CA 1
ATOM 812 C C . GLU A 1 104 ? -16.546 1.183 20.804 1.00 93.44 104 GLU A C 1
ATOM 814 O O . GLU A 1 104 ? -17.730 1.418 21.057 1.00 93.44 104 GLU A O 1
ATOM 819 N N . ARG A 1 105 ? -15.981 0.004 21.057 1.00 94.31 105 ARG A N 1
ATOM 820 C CA . ARG A 1 105 ? -16.682 -1.166 21.588 1.00 94.31 105 ARG A CA 1
ATOM 821 C C . ARG A 1 105 ? -16.063 -1.643 22.890 1.00 94.31 105 ARG A C 1
ATOM 823 O O . ARG A 1 105 ? -14.877 -1.425 23.155 1.00 94.31 105 ARG A O 1
ATOM 830 N N . ALA A 1 106 ? -16.876 -2.309 23.706 1.00 92.94 106 ALA A N 1
ATOM 831 C CA . ALA A 1 106 ? -16.417 -2.882 24.966 1.00 92.94 106 ALA A CA 1
ATOM 832 C C . ALA A 1 106 ? -15.641 -4.187 24.737 1.00 92.94 106 ALA A C 1
ATOM 834 O O . ALA A 1 106 ? -14.713 -4.498 25.486 1.00 92.94 106 ALA A O 1
ATOM 835 N N . THR A 1 107 ? -15.993 -4.927 23.683 1.00 94.31 107 THR A N 1
ATOM 836 C CA . THR A 1 107 ? -15.407 -6.229 23.344 1.00 94.31 107 THR A CA 1
ATOM 837 C C . THR A 1 107 ? -14.806 -6.232 21.940 1.00 94.31 107 THR A C 1
ATOM 839 O O . THR A 1 107 ? -1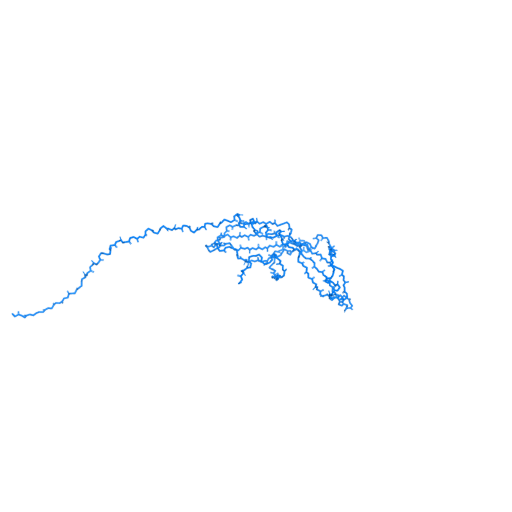5.135 -5.397 21.092 1.00 94.31 107 THR A O 1
ATOM 842 N N . LYS A 1 108 ? -13.889 -7.173 21.690 1.00 95.50 108 LYS A N 1
ATOM 843 C CA . LYS A 1 108 ? -13.242 -7.328 20.382 1.00 95.50 108 LYS A CA 1
ATOM 844 C C . LYS A 1 108 ? -14.253 -7.804 19.339 1.00 95.50 108 LYS A C 1
ATOM 846 O O . LYS A 1 108 ? -14.257 -7.310 18.220 1.00 95.50 108 LYS A O 1
ATOM 851 N N . GLU A 1 109 ? -15.134 -8.710 19.739 1.00 96.88 109 GLU A N 1
ATOM 852 C CA . GLU A 1 109 ? -16.137 -9.371 18.908 1.00 96.88 109 GLU A CA 1
ATOM 853 C C . GLU A 1 109 ? -17.197 -8.379 18.414 1.00 96.88 109 GLU A C 1
ATOM 855 O O . GLU A 1 109 ? -17.666 -8.473 17.281 1.00 96.88 109 GLU A O 1
ATOM 860 N N . GLU A 1 110 ? -17.571 -7.403 19.245 1.00 96.00 110 GLU A N 1
ATOM 861 C CA . GLU A 1 110 ? -18.405 -6.276 18.818 1.00 96.00 110 GLU A CA 1
ATOM 862 C C . GLU A 1 110 ? -17.691 -5.418 17.773 1.00 96.00 110 GLU A C 1
ATOM 864 O O . GLU A 1 110 ? -18.300 -5.055 16.771 1.00 96.00 110 GLU A O 1
ATOM 869 N N . ALA A 1 111 ? -16.404 -5.114 17.981 1.00 96.12 111 ALA A N 1
ATOM 870 C CA . ALA A 1 111 ? -15.635 -4.298 17.043 1.00 96.12 111 ALA A CA 1
ATOM 871 C C . ALA A 1 111 ? -15.445 -5.011 15.699 1.00 96.12 111 ALA A C 1
ATOM 873 O O . ALA A 1 111 ? -15.544 -4.376 14.657 1.00 96.12 111 ALA A O 1
ATOM 874 N N . GLU A 1 112 ? -15.219 -6.326 15.687 1.00 96.44 112 GLU A N 1
ATOM 875 C CA . GLU A 1 112 ? -15.061 -7.113 14.454 1.00 96.44 112 GLU A CA 1
ATOM 876 C C . GLU A 1 112 ? -16.299 -7.050 13.545 1.00 96.44 112 GLU A C 1
ATOM 878 O O . GLU A 1 112 ? -16.156 -7.015 12.317 1.00 96.44 112 GLU A O 1
ATOM 883 N N . LYS A 1 113 ? -17.492 -6.967 14.149 1.00 96.00 113 LYS A N 1
ATOM 884 C CA . LYS A 1 113 ? -18.787 -6.868 13.459 1.00 96.00 113 LYS A CA 1
ATOM 885 C C . LYS A 1 113 ? -19.074 -5.483 12.881 1.00 96.00 113 LYS A C 1
ATOM 887 O O . LYS A 1 113 ? -20.031 -5.353 12.120 1.00 96.00 113 LYS A O 1
ATOM 892 N N . ASP A 1 114 ? -18.279 -4.461 13.203 1.00 93.94 114 ASP A N 1
ATOM 893 C CA . ASP A 1 114 ? -18.461 -3.135 12.616 1.00 93.94 114 ASP A CA 1
ATOM 894 C C . ASP A 1 114 ? -18.210 -3.189 11.097 1.00 93.94 114 ASP A C 1
ATOM 896 O O . ASP A 1 114 ? -17.139 -3.587 10.624 1.00 93.94 114 ASP A O 1
ATOM 900 N N . THR A 1 115 ? -19.216 -2.779 10.326 1.00 91.88 115 THR A N 1
ATOM 901 C CA . THR A 1 115 ? -19.170 -2.688 8.856 1.00 91.88 115 THR A CA 1
ATOM 902 C C . THR A 1 115 ? -19.030 -1.242 8.379 1.00 91.88 115 THR A C 1
ATOM 904 O O . THR A 1 115 ? -18.350 -0.969 7.388 1.00 91.88 115 THR A O 1
ATOM 907 N N . GLU A 1 116 ? -19.615 -0.294 9.115 1.00 91.62 116 GLU A N 1
ATOM 908 C CA . GLU A 1 116 ? -19.494 1.138 8.853 1.00 91.62 116 GLU A CA 1
ATOM 909 C C . GLU A 1 116 ? -18.230 1.716 9.497 1.00 91.62 116 GLU A C 1
ATOM 911 O O . GLU A 1 116 ? -18.192 1.980 10.699 1.00 91.62 116 GLU A O 1
ATOM 916 N N . LEU A 1 117 ? -17.200 1.969 8.686 1.00 91.94 117 LEU A N 1
ATOM 917 C CA . LEU A 1 117 ? -15.992 2.679 9.118 1.00 91.94 117 LEU A CA 1
ATOM 918 C C . LEU A 1 117 ? -15.996 4.095 8.536 1.00 91.94 117 LEU A C 1
ATOM 920 O O . LEU A 1 117 ? -16.143 4.266 7.324 1.00 91.94 117 LEU A O 1
ATOM 924 N N . LYS A 1 118 ? -15.820 5.110 9.388 1.00 89.88 118 LYS A N 1
ATOM 925 C CA . LYS A 1 118 ? -15.912 6.533 9.017 1.00 89.88 118 LYS A CA 1
ATOM 926 C C . LYS A 1 118 ? -14.571 7.239 9.204 1.00 89.88 118 LYS A C 1
ATOM 928 O O . LYS A 1 118 ? -13.771 6.866 10.061 1.00 89.88 118 LYS A O 1
ATOM 933 N N . GLN A 1 119 ? -14.307 8.265 8.400 1.00 84.50 119 GLN A N 1
ATOM 934 C CA . GLN A 1 119 ? -13.155 9.144 8.614 1.00 84.50 119 GLN A CA 1
ATOM 935 C C . GLN A 1 119 ? -13.466 10.086 9.782 1.00 84.50 119 GLN A C 1
ATOM 937 O O . GLN A 1 119 ? -14.445 10.824 9.729 1.00 84.50 119 GLN A O 1
ATOM 942 N N . LEU A 1 120 ? -12.641 10.079 10.830 1.00 75.81 120 LEU A N 1
ATOM 943 C CA . LEU A 1 120 ? -12.872 10.922 12.011 1.00 75.81 120 LEU A CA 1
ATOM 944 C C . LEU A 1 120 ? -12.381 12.372 11.836 1.00 75.81 120 LEU A C 1
ATOM 946 O O . LEU A 1 120 ? -12.821 13.245 12.573 1.00 75.81 120 LEU A O 1
ATOM 950 N N . LEU A 1 121 ? -11.482 12.636 10.880 1.00 74.56 121 LEU A N 1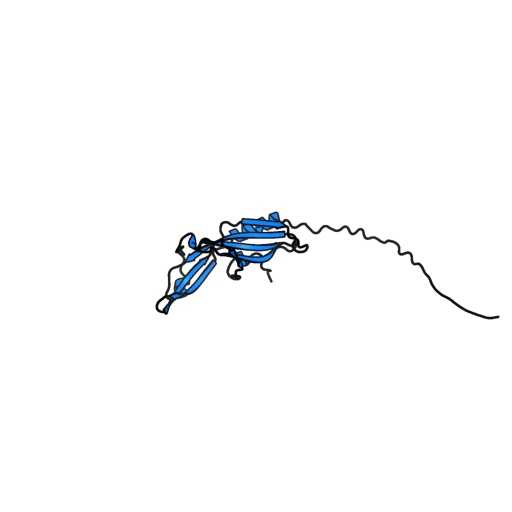
ATOM 951 C CA . LEU A 1 121 ? -10.839 13.943 10.656 1.00 74.56 121 LEU A CA 1
ATOM 952 C C . LEU A 1 121 ? -10.670 14.279 9.157 1.00 74.56 121 LEU A C 1
ATOM 954 O O . LEU A 1 121 ? -9.758 15.015 8.780 1.00 74.56 121 LEU A O 1
ATOM 958 N N . GLY A 1 122 ? -11.523 13.720 8.291 1.00 72.12 122 GLY A N 1
ATOM 959 C CA . GLY A 1 122 ? -11.468 13.953 6.842 1.00 72.12 122 GLY A CA 1
ATOM 960 C C . GLY A 1 122 ? -10.085 13.669 6.236 1.00 72.12 122 GLY A C 1
ATOM 961 O O . GLY A 1 122 ? -9.437 12.677 6.576 1.00 72.12 122 GLY A O 1
ATOM 962 N N . GLU A 1 123 ? -9.600 14.588 5.392 1.00 67.38 123 GLU A N 1
ATOM 963 C CA . GLU A 1 123 ? -8.306 14.483 4.697 1.00 67.38 123 GLU A CA 1
ATOM 964 C C . GLU A 1 123 ? -7.081 14.415 5.623 1.00 67.38 123 GLU A C 1
ATOM 966 O O . GLU A 1 123 ? -6.023 13.955 5.195 1.00 67.38 123 GLU A O 1
ATOM 971 N N . LEU A 1 124 ? -7.197 14.818 6.897 1.00 70.44 124 LEU A N 1
ATOM 972 C CA . LEU A 1 124 ? -6.085 14.737 7.859 1.00 70.44 124 LEU A CA 1
ATOM 973 C C . LEU A 1 124 ? -5.657 13.292 8.145 1.00 70.44 124 LEU A C 1
ATOM 975 O O . LEU A 1 124 ? -4.560 13.058 8.648 1.00 70.44 124 LEU A O 1
ATOM 979 N N . LEU A 1 125 ? -6.522 12.331 7.824 1.00 81.94 125 LEU A N 1
ATOM 980 C CA . LEU A 1 125 ? -6.289 10.898 7.972 1.00 81.94 125 LEU A CA 1
ATOM 981 C C . LEU A 1 125 ? -5.933 10.221 6.645 1.00 81.94 125 LEU A C 1
ATOM 983 O O . LEU A 1 125 ? -5.929 8.993 6.561 1.00 81.94 125 LEU A O 1
ATOM 987 N N . THR A 1 126 ? -5.616 11.006 5.617 1.00 88.06 126 THR A N 1
ATOM 988 C CA . THR A 1 126 ? -5.067 10.513 4.357 1.00 88.06 126 THR A CA 1
ATOM 989 C C . THR A 1 126 ? -3.550 10.654 4.381 1.00 88.06 126 THR A C 1
ATOM 991 O O . THR A 1 126 ? -3.013 11.753 4.519 1.00 88.06 126 THR A O 1
ATOM 994 N N . ALA A 1 127 ? -2.839 9.542 4.212 1.00 90.75 127 ALA A N 1
ATOM 995 C CA . ALA A 1 127 ? -1.381 9.522 4.146 1.00 90.75 127 ALA A CA 1
ATOM 996 C C . ALA A 1 127 ? -0.900 9.058 2.766 1.00 90.75 127 ALA A C 1
ATOM 998 O O . ALA A 1 127 ? -1.540 8.226 2.118 1.00 90.75 127 ALA A O 1
ATOM 999 N N . LYS A 1 128 ? 0.236 9.607 2.317 1.00 94.94 128 LYS A N 1
ATOM 1000 C CA . LYS A 1 128 ? 0.924 9.172 1.095 1.00 94.94 128 LYS A CA 1
ATOM 1001 C C . LYS A 1 128 ? 1.939 8.090 1.426 1.00 94.94 128 LYS A C 1
ATOM 1003 O O . LYS A 1 128 ? 2.631 8.169 2.441 1.00 94.94 128 LYS A O 1
ATOM 1008 N N . TYR A 1 129 ? 2.050 7.121 0.537 1.00 96.88 129 TYR A N 1
ATOM 1009 C CA . TYR A 1 129 ? 2.917 5.964 0.648 1.00 96.88 129 TYR A CA 1
ATOM 1010 C C . TYR A 1 129 ? 3.703 5.790 -0.641 1.00 96.88 129 TYR A C 1
ATOM 1012 O O . TYR A 1 129 ? 3.256 6.205 -1.711 1.00 96.88 129 TYR A O 1
ATOM 1020 N N . ARG A 1 130 ? 4.877 5.178 -0.514 1.00 97.69 130 ARG A N 1
ATOM 1021 C CA . ARG A 1 130 ? 5.748 4.847 -1.633 1.00 97.69 130 ARG A CA 1
ATOM 1022 C C . ARG A 1 130 ? 6.341 3.466 -1.428 1.00 97.69 130 ARG A C 1
ATOM 1024 O O . ARG A 1 130 ? 6.906 3.191 -0.372 1.00 97.69 130 ARG A O 1
ATOM 1031 N N . ASN A 1 131 ? 6.261 2.625 -2.446 1.00 97.50 131 ASN A N 1
ATOM 1032 C CA . ASN A 1 131 ? 7.022 1.388 -2.521 1.00 97.50 131 ASN A CA 1
ATOM 1033 C C . ASN A 1 131 ? 8.013 1.504 -3.683 1.00 97.50 131 ASN A C 1
ATOM 1035 O O . ASN A 1 131 ? 7.625 1.869 -4.789 1.00 97.50 131 ASN A O 1
ATOM 1039 N N . THR A 1 132 ? 9.283 1.188 -3.439 1.00 97.38 132 THR A N 1
ATOM 1040 C CA . THR A 1 132 ? 10.298 1.118 -4.500 1.00 97.38 132 THR A CA 1
ATOM 1041 C C . THR A 1 132 ? 10.693 -0.330 -4.716 1.00 97.38 132 THR A C 1
ATOM 1043 O O . THR A 1 132 ? 11.019 -1.038 -3.761 1.00 97.38 132 THR A O 1
ATOM 1046 N N . TYR A 1 133 ? 10.708 -0.758 -5.970 1.00 97.06 133 TYR A N 1
ATOM 1047 C CA . TYR A 1 133 ? 11.064 -2.098 -6.404 1.00 97.06 133 TYR A CA 1
ATOM 1048 C C . TYR A 1 133 ? 12.314 -2.054 -7.277 1.00 97.06 133 TYR A C 1
ATOM 1050 O O . TYR A 1 133 ? 12.465 -1.181 -8.128 1.00 97.06 133 TYR A O 1
ATOM 1058 N N . LEU A 1 134 ? 13.205 -3.012 -7.059 1.00 96.06 134 LEU A N 1
ATOM 1059 C CA . LEU A 1 134 ? 14.253 -3.384 -7.993 1.00 96.06 134 LEU A CA 1
ATOM 1060 C C . LEU A 1 134 ? 13.638 -4.283 -9.066 1.00 96.06 134 LEU A C 1
ATOM 1062 O O . LEU A 1 134 ? 12.933 -5.233 -8.724 1.00 96.06 134 LEU A O 1
ATOM 1066 N N . VAL A 1 135 ? 13.912 -4.000 -10.334 1.00 95.19 135 VAL A N 1
ATOM 1067 C CA . VAL A 1 135 ? 13.415 -4.787 -11.468 1.00 95.19 135 VAL A CA 1
ATOM 1068 C C . VAL A 1 135 ? 14.572 -5.571 -12.073 1.00 95.19 135 VAL A C 1
ATOM 1070 O O . VAL A 1 135 ? 15.562 -4.962 -12.468 1.00 95.19 135 VAL A O 1
ATOM 1073 N N . SER A 1 136 ? 14.446 -6.894 -12.164 1.00 91.31 136 SER A N 1
ATOM 1074 C CA . SER A 1 136 ? 15.349 -7.778 -12.911 1.00 91.31 136 SER A CA 1
ATOM 1075 C C . SER A 1 136 ? 14.564 -8.595 -13.942 1.00 91.31 136 SER A C 1
ATOM 1077 O O . SER A 1 136 ? 13.339 -8.491 -14.041 1.00 91.31 136 SER A O 1
ATOM 1079 N N . LYS A 1 137 ? 15.263 -9.450 -14.695 1.00 88.38 137 LYS A N 1
ATOM 1080 C CA . LYS A 1 137 ? 14.634 -10.439 -15.585 1.00 88.38 137 LYS A CA 1
ATOM 1081 C C . LYS A 1 137 ? 13.721 -11.434 -14.864 1.00 88.38 137 LYS A C 1
ATOM 1083 O O . LYS A 1 137 ? 12.788 -11.949 -15.467 1.00 88.38 137 LYS A O 1
ATOM 1088 N N . ASP A 1 138 ? 13.962 -11.657 -13.574 1.00 86.62 138 ASP A N 1
ATOM 1089 C CA . ASP A 1 138 ? 13.193 -12.585 -12.740 1.00 86.62 138 ASP A CA 1
ATOM 1090 C C . ASP A 1 138 ? 11.955 -11.916 -12.110 1.00 86.62 138 ASP A C 1
ATOM 1092 O O . ASP A 1 138 ? 11.215 -12.544 -11.353 1.00 86.62 138 ASP A O 1
ATOM 1096 N N . GLY A 1 139 ? 11.722 -10.632 -12.405 1.00 89.38 139 GLY A N 1
ATOM 1097 C CA . GLY A 1 139 ? 10.585 -9.856 -11.922 1.00 89.38 139 GLY A CA 1
ATOM 1098 C C . GLY A 1 139 ? 10.991 -8.732 -10.973 1.00 89.38 139 GLY A C 1
ATOM 1099 O O . GLY A 1 139 ? 12.021 -8.078 -11.144 1.00 89.38 139 GLY A O 1
ATOM 1100 N N . ILE A 1 140 ? 10.144 -8.464 -9.977 1.00 93.19 140 ILE A N 1
ATOM 1101 C CA . ILE A 1 140 ? 10.356 -7.374 -9.020 1.00 93.19 140 ILE A CA 1
ATOM 1102 C C . ILE A 1 140 ? 10.765 -7.888 -7.650 1.00 93.19 140 ILE A C 1
ATOM 1104 O O . ILE A 1 140 ? 10.189 -8.832 -7.111 1.00 93.19 140 ILE A O 1
ATOM 1108 N N . ARG A 1 141 ? 11.706 -7.179 -7.035 1.00 93.00 141 ARG A N 1
ATOM 1109 C CA . ARG A 1 141 ? 12.069 -7.341 -5.634 1.00 93.00 141 ARG A CA 1
ATOM 1110 C C . ARG A 1 141 ? 11.880 -6.024 -4.920 1.00 93.00 141 ARG A C 1
ATOM 1112 O O . ARG A 1 141 ? 12.437 -5.004 -5.310 1.00 93.00 141 ARG A O 1
ATOM 1119 N N . LEU A 1 142 ? 11.132 -6.037 -3.831 1.00 93.94 142 LEU A N 1
ATOM 1120 C CA . LEU A 1 142 ? 10.963 -4.833 -3.041 1.00 93.94 142 LEU A CA 1
ATOM 1121 C C . LEU A 1 142 ? 12.296 -4.342 -2.443 1.00 93.94 142 LEU A C 1
ATOM 1123 O O . LEU A 1 142 ? 13.020 -5.104 -1.800 1.00 93.94 142 LEU A O 1
ATOM 1127 N N . ARG A 1 143 ? 12.570 -3.047 -2.623 1.00 94.31 143 ARG A N 1
ATOM 1128 C CA . ARG A 1 143 ? 13.710 -2.319 -2.055 1.00 94.31 143 ARG A CA 1
ATOM 1129 C C . ARG A 1 143 ? 13.342 -1.602 -0.762 1.00 94.31 143 ARG A C 1
ATOM 1131 O O . ARG A 1 143 ? 14.054 -1.736 0.224 1.00 94.31 143 ARG A O 1
ATOM 1138 N N . SER A 1 144 ? 12.264 -0.820 -0.784 1.00 95.44 144 SER A N 1
ATOM 1139 C CA . SER A 1 144 ? 11.843 0.008 0.349 1.00 95.44 144 SER A CA 1
ATOM 1140 C C . SER A 1 144 ? 10.330 0.202 0.380 1.00 95.44 144 SER A C 1
ATOM 1142 O O . SER A 1 144 ? 9.658 0.173 -0.655 1.00 95.44 144 SER A O 1
ATOM 1144 N N . ARG A 1 145 ? 9.804 0.420 1.589 1.00 96.25 145 ARG A N 1
ATOM 1145 C CA . ARG A 1 145 ? 8.439 0.896 1.836 1.00 96.25 145 ARG A CA 1
ATOM 1146 C C . ARG A 1 145 ? 8.527 2.148 2.674 1.00 96.25 145 ARG A C 1
ATOM 1148 O O . ARG A 1 145 ? 9.136 2.136 3.739 1.00 96.25 145 ARG A O 1
ATOM 1155 N N . GLU A 1 146 ? 7.877 3.202 2.229 1.00 97.12 146 GLU A N 1
ATOM 1156 C CA . GLU A 1 146 ? 7.938 4.501 2.872 1.00 97.12 146 GLU A CA 1
ATOM 1157 C C . GLU A 1 146 ? 6.537 5.091 3.027 1.00 97.12 146 GLU A C 1
ATOM 1159 O O . GLU A 1 146 ? 5.600 4.752 2.297 1.00 97.12 146 GLU A O 1
ATOM 1164 N N . PHE A 1 147 ? 6.394 5.990 3.992 1.00 95.12 147 PHE A N 1
ATOM 1165 C CA . PHE A 1 147 ? 5.244 6.873 4.118 1.00 95.12 147 PHE A CA 1
ATOM 1166 C C . PHE A 1 147 ? 5.713 8.320 4.232 1.00 95.12 147 PHE A C 1
ATOM 1168 O O . PHE A 1 147 ? 6.816 8.607 4.707 1.00 95.12 147 PHE A O 1
ATOM 1175 N N . PHE A 1 148 ? 4.873 9.242 3.782 1.00 92.94 148 PHE A N 1
ATOM 1176 C CA . PHE A 1 148 ? 5.154 10.662 3.857 1.00 92.94 148 PHE A CA 1
ATOM 1177 C C . PHE A 1 148 ? 4.696 11.217 5.205 1.00 92.94 148 PHE A C 1
ATOM 1179 O O . PHE A 1 148 ? 3.501 11.315 5.487 1.00 92.94 148 PHE A O 1
ATOM 1186 N N . SER A 1 149 ? 5.654 11.620 6.034 1.00 85.81 149 SER A N 1
ATOM 1187 C CA . SER A 1 149 ? 5.397 12.298 7.299 1.00 85.81 149 SER A CA 1
ATOM 1188 C C . SER A 1 149 ? 5.328 13.804 7.064 1.00 85.81 149 SER A C 1
ATOM 1190 O O . SER A 1 149 ? 6.366 14.463 6.944 1.00 85.81 149 SER A O 1
ATOM 1192 N N . ARG A 1 150 ? 4.115 14.367 7.036 1.00 81.62 150 ARG A N 1
ATOM 1193 C CA . ARG A 1 150 ? 3.906 15.822 7.049 1.00 81.62 150 ARG A CA 1
ATOM 1194 C C . ARG A 1 150 ? 4.145 16.355 8.460 1.00 81.62 150 ARG A C 1
ATOM 1196 O O . ARG A 1 150 ? 3.659 15.775 9.427 1.00 81.62 150 ARG A O 1
ATOM 1203 N N . ARG A 1 151 ? 4.889 17.450 8.588 1.00 75.69 151 ARG A N 1
ATOM 1204 C CA . ARG A 1 151 ? 5.056 18.130 9.875 1.00 75.69 151 ARG A CA 1
ATOM 1205 C C . ARG A 1 151 ? 3.961 19.179 10.055 1.00 75.69 151 ARG A C 1
ATOM 1207 O O . ARG A 1 151 ? 3.561 19.837 9.096 1.00 75.69 151 ARG A O 1
ATOM 1214 N N . LEU A 1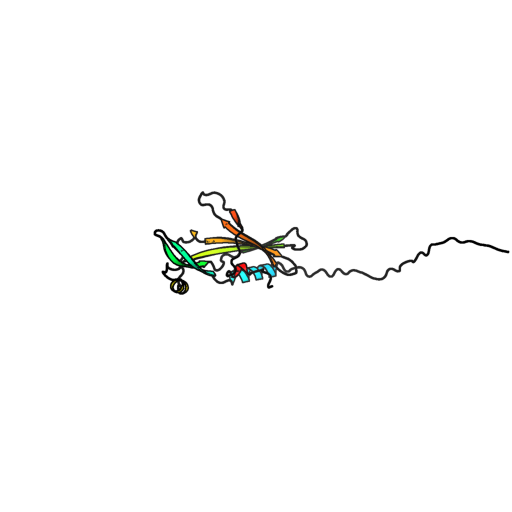 152 ? 3.452 19.293 11.281 1.00 77.25 152 LEU A N 1
ATOM 1215 C CA . LEU A 1 152 ? 2.384 20.238 11.637 1.00 77.25 152 LEU A CA 1
ATOM 1216 C C . LEU A 1 152 ? 2.900 21.673 11.829 1.00 77.25 152 LEU A C 1
ATOM 1218 O O . LEU A 1 152 ? 2.107 22.603 11.885 1.00 77.25 152 LEU A O 1
ATOM 1222 N N . ASP A 1 153 ? 4.219 21.849 11.900 1.00 80.44 153 ASP A N 1
ATOM 1223 C CA . ASP A 1 153 ? 4.908 23.136 12.059 1.00 80.44 153 ASP A CA 1
ATOM 1224 C C . ASP A 1 153 ? 5.116 23.896 10.732 1.00 80.44 153 ASP A C 1
ATOM 1226 O O . ASP A 1 153 ? 5.767 24.936 10.709 1.00 80.44 153 ASP A O 1
ATOM 1230 N N . GLY A 1 154 ? 4.591 23.376 9.617 1.00 74.19 154 GLY A N 1
ATOM 1231 C CA . GLY A 1 154 ? 4.725 23.979 8.287 1.00 74.19 154 GLY A CA 1
ATOM 1232 C C . GLY A 1 154 ? 6.049 23.689 7.573 1.00 74.19 154 GLY A C 1
ATOM 1233 O O . GLY A 1 154 ? 6.199 24.067 6.412 1.00 74.19 154 GLY A O 1
ATOM 1234 N N . SER A 1 155 ? 6.994 22.987 8.206 1.00 82.88 155 SER A N 1
ATOM 1235 C CA . SER A 1 155 ? 8.240 22.585 7.547 1.00 82.88 155 SER A CA 1
ATOM 1236 C C . SER A 1 155 ? 8.022 21.440 6.536 1.00 82.88 155 SER A C 1
ATOM 1238 O O . SER A 1 155 ? 7.011 20.725 6.607 1.00 82.88 155 SER A O 1
ATOM 1240 N N . PRO A 1 156 ? 8.941 21.247 5.563 1.00 84.19 156 PRO A N 1
ATOM 1241 C CA . PRO A 1 156 ? 8.796 20.210 4.549 1.00 84.19 156 PRO A CA 1
ATOM 1242 C C . PRO A 1 156 ? 8.601 18.823 5.167 1.00 84.19 156 PRO A C 1
ATOM 1244 O O . PRO A 1 156 ? 9.317 18.416 6.086 1.00 84.19 156 PRO A O 1
ATOM 1247 N N . GLY A 1 157 ? 7.623 18.080 4.646 1.00 85.62 157 GLY A N 1
ATOM 1248 C CA . GLY A 1 157 ? 7.440 16.685 5.024 1.00 85.62 157 GLY A CA 1
ATOM 1249 C C . GLY A 1 157 ? 8.604 15.818 4.543 1.00 85.62 157 GLY A C 1
ATOM 1250 O O . GLY A 1 157 ? 9.338 16.179 3.624 1.00 85.62 157 GLY A O 1
ATOM 1251 N N . THR A 1 158 ? 8.777 14.658 5.171 1.00 92.25 158 THR A N 1
ATOM 1252 C CA . THR A 1 158 ? 9.868 13.728 4.840 1.00 92.25 158 THR A CA 1
ATOM 1253 C C . THR A 1 158 ? 9.321 12.335 4.598 1.00 92.25 158 THR A C 1
ATOM 1255 O O . THR A 1 158 ? 8.398 11.904 5.290 1.00 92.25 158 THR A O 1
ATOM 1258 N N . TRP A 1 159 ? 9.905 11.629 3.633 1.00 94.00 159 TRP A N 1
ATOM 1259 C CA . TRP A 1 159 ? 9.681 10.199 3.474 1.00 94.00 159 TRP A CA 1
ATOM 1260 C C . TRP A 1 159 ? 10.394 9.448 4.594 1.00 94.00 159 TRP A C 1
ATOM 1262 O O . TRP A 1 159 ? 11.520 9.783 4.969 1.00 94.00 159 TRP A O 1
ATOM 1272 N N . ARG A 1 160 ? 9.690 8.489 5.187 1.00 95.19 160 ARG A N 1
ATOM 1273 C CA . ARG A 1 160 ? 10.174 7.667 6.293 1.00 95.19 160 ARG A CA 1
ATOM 1274 C C . ARG A 1 160 ? 9.895 6.219 5.971 1.00 95.19 1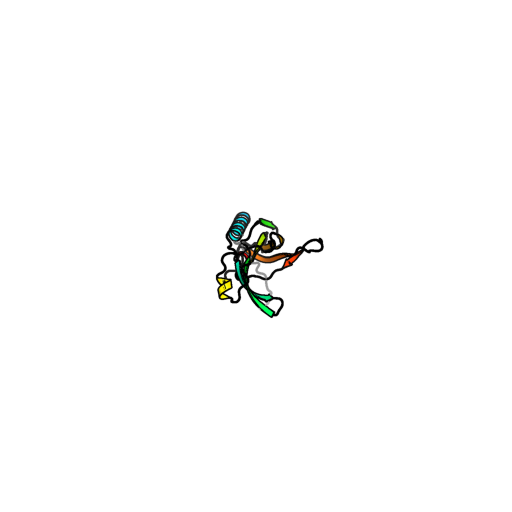60 ARG A C 1
ATOM 1276 O O . ARG A 1 160 ? 8.790 5.897 5.539 1.00 95.19 160 ARG A O 1
ATOM 1283 N N . GLU A 1 161 ? 10.874 5.362 6.218 1.00 95.44 161 GLU A N 1
ATOM 1284 C CA . GLU A 1 161 ? 10.678 3.925 6.105 1.00 95.44 161 GLU A CA 1
ATOM 1285 C C . GLU A 1 161 ? 9.551 3.468 7.043 1.00 95.44 161 GLU A C 1
ATOM 1287 O O . GLU A 1 161 ? 9.418 3.957 8.170 1.00 95.44 161 GLU A O 1
ATOM 1292 N N . ARG A 1 162 ? 8.716 2.548 6.560 1.00 94.25 162 ARG A N 1
ATOM 1293 C CA . ARG A 1 162 ? 7.665 1.910 7.355 1.00 94.25 162 ARG A CA 1
ATOM 1294 C C . ARG A 1 162 ? 7.872 0.412 7.426 1.00 94.25 162 ARG A C 1
ATOM 1296 O O . ARG A 1 162 ? 8.373 -0.220 6.498 1.00 94.25 162 ARG A O 1
ATOM 1303 N N . THR A 1 163 ? 7.384 -0.160 8.516 1.00 91.38 163 THR A N 1
ATOM 1304 C CA . THR A 1 163 ? 7.307 -1.606 8.674 1.00 91.38 163 THR A CA 1
ATOM 1305 C C . THR A 1 163 ? 6.314 -2.222 7.687 1.00 91.38 163 THR A C 1
ATOM 1307 O O . THR A 1 163 ? 5.401 -1.566 7.175 1.00 91.38 163 THR A O 1
ATOM 1310 N N . VAL A 1 164 ? 6.521 -3.510 7.408 1.00 91.69 164 VAL A N 1
ATOM 1311 C CA . VAL A 1 164 ? 5.602 -4.320 6.607 1.00 91.69 164 VAL A CA 1
ATOM 1312 C C . VAL A 1 164 ? 4.335 -4.632 7.401 1.00 91.69 164 VAL A C 1
ATOM 1314 O O . VAL A 1 164 ? 4.399 -5.004 8.575 1.00 91.69 164 VAL A O 1
ATOM 1317 N N . TRP A 1 165 ? 3.186 -4.537 6.745 1.00 92.31 165 TRP A N 1
ATOM 1318 C CA . TRP A 1 165 ? 1.922 -5.060 7.244 1.00 92.31 165 TRP A CA 1
ATOM 1319 C C . TRP A 1 165 ? 1.609 -6.364 6.522 1.00 92.31 165 TRP A C 1
ATOM 1321 O O . TRP A 1 165 ? 1.240 -6.367 5.352 1.00 92.31 165 TRP A O 1
ATOM 1331 N N . GLN A 1 166 ? 1.782 -7.488 7.218 1.00 91.88 166 GLN A N 1
ATOM 1332 C CA . GLN A 1 166 ? 1.656 -8.818 6.609 1.00 91.88 166 GLN A CA 1
ATOM 1333 C C . GLN A 1 166 ? 0.253 -9.102 6.057 1.00 91.88 166 GLN A C 1
ATOM 1335 O O . GLN A 1 166 ? 0.091 -9.852 5.103 1.00 91.88 166 GLN A O 1
ATOM 1340 N N . ASP A 1 167 ? -0.755 -8.462 6.629 1.00 92.31 167 ASP A N 1
ATOM 1341 C CA . ASP A 1 167 ? -2.159 -8.544 6.248 1.00 92.31 167 ASP A CA 1
ATOM 1342 C C . ASP A 1 167 ? -2.575 -7.494 5.198 1.00 92.31 167 ASP A C 1
ATOM 1344 O O . ASP A 1 167 ? -3.730 -7.461 4.781 1.00 92.31 167 ASP A O 1
ATOM 1348 N N . ALA A 1 168 ? -1.662 -6.622 4.755 1.00 94.94 168 ALA A N 1
ATOM 1349 C CA . ALA A 1 168 ? -1.937 -5.647 3.707 1.00 94.94 168 ALA A CA 1
ATOM 1350 C C . ALA A 1 168 ? -1.642 -6.224 2.315 1.00 94.94 168 ALA A C 1
ATOM 1352 O O . ALA A 1 168 ? -0.492 -6.518 1.995 1.00 94.94 168 ALA A O 1
ATOM 1353 N N . CYS A 1 169 ? -2.658 -6.293 1.448 1.00 95.25 169 CYS A N 1
ATOM 1354 C CA . CYS A 1 169 ? -2.517 -6.761 0.061 1.00 95.25 169 CYS A CA 1
ATOM 1355 C C . CYS A 1 169 ? -1.367 -6.067 -0.693 1.00 95.25 169 CYS A C 1
ATOM 1357 O O . CYS A 1 169 ? -0.523 -6.729 -1.296 1.00 95.25 169 CYS A O 1
ATOM 1359 N N . TRP A 1 170 ? -1.275 -4.737 -0.595 1.00 95.38 170 TRP A N 1
ATOM 1360 C CA . TRP A 1 170 ? -0.261 -3.947 -1.301 1.00 95.38 170 TRP A CA 1
ATOM 1361 C C . TRP A 1 170 ? 1.169 -4.178 -0.790 1.00 95.38 170 TRP A C 1
ATOM 1363 O O . TRP A 1 170 ? 2.132 -3.894 -1.499 1.00 95.38 170 TRP A O 1
ATOM 1373 N N . ASP A 1 171 ? 1.335 -4.714 0.422 1.00 94.25 171 ASP A N 1
ATOM 1374 C CA . ASP A 1 171 ? 2.651 -5.068 0.960 1.00 94.25 171 ASP A CA 1
ATOM 1375 C C . ASP A 1 171 ? 3.134 -6.442 0.505 1.00 94.25 171 ASP A C 1
ATOM 1377 O O . ASP A 1 171 ? 4.336 -6.707 0.593 1.00 94.25 171 ASP A O 1
ATOM 1381 N N . GLN A 1 172 ? 2.231 -7.274 -0.015 1.00 93.25 172 GLN A N 1
ATOM 1382 C CA . GLN A 1 172 ? 2.539 -8.588 -0.575 1.00 93.25 172 GLN A CA 1
ATOM 1383 C C . GLN A 1 172 ? 2.874 -8.532 -2.073 1.00 93.25 172 GLN A C 1
ATOM 1385 O O . GLN A 1 172 ? 3.285 -9.523 -2.670 1.00 93.25 172 GLN A O 1
ATOM 1390 N N . ILE A 1 173 ? 2.742 -7.370 -2.714 1.00 93.06 173 ILE A N 1
ATOM 1391 C CA . ILE A 1 173 ? 3.179 -7.197 -4.100 1.00 93.06 173 ILE A CA 1
ATOM 1392 C C . ILE A 1 173 ? 4.708 -7.175 -4.127 1.00 93.06 173 ILE A C 1
ATOM 1394 O O . ILE A 1 173 ? 5.328 -6.322 -3.492 1.00 93.06 173 ILE A O 1
ATOM 1398 N N . GLY A 1 174 ? 5.308 -8.116 -4.860 1.00 83.06 174 GLY A N 1
ATOM 1399 C CA . GLY A 1 174 ? 6.763 -8.254 -4.976 1.00 83.06 174 GLY A CA 1
ATOM 1400 C C . GLY A 1 174 ? 7.445 -8.847 -3.738 1.00 83.06 174 GLY A C 1
ATOM 1401 O O . GLY A 1 174 ? 8.669 -8.754 -3.619 1.00 83.06 174 GLY A O 1
ATOM 1402 N N . SER A 1 175 ? 6.685 -9.438 -2.805 1.00 76.75 175 SER A N 1
ATOM 1403 C CA . SER A 1 175 ? 7.262 -10.402 -1.870 1.00 76.75 175 SER A CA 1
ATOM 1404 C C . SER A 1 175 ? 7.576 -11.682 -2.646 1.00 76.75 175 SER A C 1
ATOM 1406 O O . SER A 1 175 ? 6.784 -12.124 -3.478 1.00 76.75 175 SER A O 1
ATOM 1408 N N . ALA A 1 176 ? 8.761 -12.256 -2.427 1.00 55.75 176 ALA A N 1
ATOM 1409 C CA . ALA A 1 176 ? 9.069 -13.568 -2.977 1.00 55.75 176 ALA A CA 1
ATOM 1410 C C . ALA A 1 176 ? 8.006 -14.545 -2.459 1.00 55.75 176 ALA A C 1
ATOM 1412 O O . ALA A 1 176 ? 7.868 -14.700 -1.241 1.00 55.75 176 ALA A O 1
ATOM 1413 N N . GLN A 1 177 ? 7.250 -15.175 -3.362 1.00 41.34 177 GLN A N 1
ATOM 1414 C CA . GLN A 1 177 ? 6.574 -16.420 -3.018 1.00 41.34 177 GLN A CA 1
ATOM 1415 C C . GLN A 1 177 ? 7.694 -17.382 -2.616 1.00 41.34 177 GLN A C 1
ATOM 1417 O O . GLN A 1 177 ? 8.555 -17.696 -3.435 1.00 41.34 177 GLN A O 1
ATOM 1422 N N . ARG A 1 178 ? 7.774 -17.696 -1.322 1.00 33.59 178 ARG A N 1
ATOM 1423 C CA . ARG A 1 178 ? 8.686 -18.731 -0.833 1.00 33.59 178 ARG A CA 1
ATOM 1424 C C . ARG A 1 178 ? 8.188 -20.095 -1.268 1.00 33.59 178 ARG A C 1
ATOM 1426 O O . ARG A 1 178 ? 6.951 -20.276 -1.244 1.00 33.59 178 ARG A O 1
#

Secondary structure (DSSP, 8-state):
-------------------------PPPPP-HHHHHHHHHHHHHHPPPEEEEEEEE-GGG-EEEEEEEE---EEEEEEEEE-S-SS--EEEEEEEEEEEEE---BSSHHHHHT----B-SSGGGGEEEEEEEEEEETTEEEEEEEEEEE--TTSSPPEEEE----TT-GGGSTT----

Sequence (178 aa):
MRTRSAATWLILILLGCLTGSAVGQGEPEVDVKSLAKDVEARFTSCSRREVVARFDRKQRKKIWQKQGMGPPANVLVDVRPNDSVLYPYLLIVEFTLVHTFGAERATKEEAEKDTELKQLLGELLTAKYRNTYLVSKDGIRLRSREFFSRRLDGSPGTWRERTVWQDACWDQIGSAQR